Protein AF-A0A2Z2ME65-F1 (afdb_monomer_lite)

InterPro domains:
  IPR036388 Winged helix-like DNA-binding domain superfamily [G3DSA:1.10.10.10] (39-130)
  IPR036390 Winged helix DNA-binding domain superfamily [SSF46785] (53-140)

Radius of gyration: 27.16 Å; chains: 1; bounding box: 59×47×86 Å

Foldseek 3Di:
DQDDADVVLVVLLCVCLVCVVVLQAPPDDDDAGGLQDPDPDPVPSDGQRDDDVSKDFPVSSCVSSVPDPVCVVNNVSNVVLLCVLLQKPWDAQPVDPDPPGGRIMIGGRPCNVVSVVVVVVVNVVVVVVVVVVVVVVVVVVVVVVVVVVVVVVVVVVVVPPPD

Sequence (163 aa):
MVMRLDLSVFSRVIAVLKNAEVVKDEGLGGVYPGCRGFYDNSRTGRVWCRCNEGEICQVKLAEALEVTQSTMSEFSDTIALLVEYHIVDVRIDRSVRARNKPRKYYSLNPEWRENFVVLLDDLVRAQEQRLLEDKDDLMRSLLAKRDVASSRVRAGSHKKAHM

Organism: Thermococcus profundus (NCBI:txid49899)

Structure (mmCIF, N/CA/C/O backbone):
data_AF-A0A2Z2ME65-F1
#
_entry.id   AF-A0A2Z2ME65-F1
#
loop_
_atom_site.group_PDB
_atom_site.id
_atom_site.type_symbol
_atom_site.label_atom_id
_atom_site.label_alt_id
_atom_site.label_comp_id
_atom_site.label_asym_id
_atom_site.label_entity_id
_atom_site.label_seq_id
_atom_site.pdbx_PDB_ins_code
_atom_site.Cartn_x
_atom_site.Cartn_y
_atom_site.Cartn_z
_atom_site.occupancy
_atom_site.B_iso_or_equiv
_atom_site.auth_seq_id
_atom_site.auth_comp_id
_atom_site.auth_asym_id
_atom_site.auth_atom_id
_atom_site.pdbx_PDB_model_num
ATOM 1 N N . MET A 1 1 ? -0.341 3.398 17.844 1.00 47.94 1 MET A N 1
ATOM 2 C CA . MET A 1 1 ? -0.327 4.094 16.539 1.00 47.94 1 MET A CA 1
ATOM 3 C C . MET A 1 1 ? -1.762 4.130 16.038 1.00 47.94 1 MET A C 1
ATOM 5 O O . MET A 1 1 ? -2.449 3.128 16.195 1.00 47.94 1 MET A O 1
ATOM 9 N N . VAL A 1 2 ? -2.262 5.259 15.531 1.00 57.75 2 VAL A N 1
ATOM 10 C CA . VAL A 1 2 ? -3.620 5.298 14.967 1.00 57.75 2 VAL A CA 1
ATOM 11 C C . VAL A 1 2 ? -3.579 4.640 13.591 1.00 57.75 2 VAL A C 1
ATOM 13 O O . VAL A 1 2 ? -3.115 5.255 12.639 1.00 57.75 2 VAL A O 1
ATOM 16 N N . MET A 1 3 ? -4.026 3.386 13.493 1.00 69.44 3 MET A N 1
ATOM 17 C CA . MET A 1 3 ? -4.183 2.720 12.198 1.00 69.44 3 MET A CA 1
ATOM 18 C C . MET A 1 3 ? -5.305 3.406 11.418 1.00 69.44 3 MET A C 1
ATOM 20 O O . MET A 1 3 ? -6.429 3.528 11.913 1.00 69.44 3 MET A O 1
ATOM 24 N N . ARG A 1 4 ? -4.978 3.910 10.229 1.00 77.31 4 ARG A N 1
ATOM 25 C CA . ARG A 1 4 ? -5.910 4.539 9.294 1.00 77.31 4 ARG A CA 1
ATOM 26 C C . ARG A 1 4 ? -5.499 4.132 7.887 1.00 77.31 4 ARG A C 1
ATOM 28 O O . ARG A 1 4 ? -4.333 4.266 7.534 1.00 77.31 4 ARG A O 1
ATOM 35 N N . LEU A 1 5 ? -6.459 3.649 7.109 1.00 84.94 5 LEU A N 1
ATOM 36 C CA . LEU A 1 5 ? -6.264 3.320 5.705 1.00 84.94 5 LEU A CA 1
ATOM 37 C C . LEU A 1 5 ? -6.912 4.404 4.845 1.00 84.94 5 LEU A C 1
ATOM 39 O O . LEU A 1 5 ? -8.116 4.638 4.951 1.00 84.94 5 LEU A O 1
ATOM 43 N N . ASP A 1 6 ? -6.127 5.036 3.978 1.00 87.56 6 ASP A N 1
ATOM 44 C CA . ASP A 1 6 ? -6.676 5.856 2.904 1.00 87.56 6 ASP A CA 1
ATOM 45 C C . ASP A 1 6 ? -7.118 4.939 1.753 1.00 87.56 6 ASP A C 1
ATOM 47 O O . ASP A 1 6 ? -6.296 4.349 1.049 1.00 87.56 6 ASP A O 1
ATOM 51 N N . LEU A 1 7 ? -8.434 4.805 1.564 1.00 87.81 7 LEU A N 1
ATOM 52 C CA . LEU A 1 7 ? -9.010 3.942 0.527 1.00 87.81 7 LEU A CA 1
ATOM 53 C C . LEU A 1 7 ? -8.709 4.428 -0.901 1.00 87.81 7 LEU A C 1
ATOM 55 O O . LEU A 1 7 ? -8.643 3.613 -1.826 1.00 87.81 7 LEU A O 1
ATOM 59 N N . SER A 1 8 ? -8.505 5.733 -1.097 1.00 88.88 8 SER A N 1
ATOM 60 C CA . SER A 1 8 ? -8.129 6.302 -2.393 1.00 88.88 8 SER A CA 1
ATOM 61 C C . SER A 1 8 ? -6.701 5.898 -2.745 1.00 88.88 8 SER A C 1
ATOM 63 O O . SER A 1 8 ? -6.462 5.313 -3.802 1.00 88.88 8 SER A O 1
ATOM 65 N N . VAL A 1 9 ? -5.753 6.108 -1.829 1.00 89.38 9 VAL A N 1
ATOM 66 C CA . VAL A 1 9 ? -4.355 5.700 -2.034 1.00 89.38 9 VAL A CA 1
ATOM 67 C C . VAL A 1 9 ? -4.253 4.180 -2.172 1.00 89.38 9 VAL A C 1
ATOM 69 O O . VAL A 1 9 ? -3.618 3.698 -3.109 1.00 89.38 9 VAL A O 1
ATOM 72 N N . PHE A 1 10 ? -4.935 3.423 -1.309 1.00 92.69 10 PHE A N 1
ATOM 73 C CA . PHE A 1 10 ? -5.007 1.962 -1.384 1.00 92.69 10 PHE A CA 1
ATOM 74 C C . PHE A 1 10 ? -5.475 1.473 -2.757 1.00 92.69 10 PHE A C 1
ATOM 76 O O . PHE A 1 10 ? -4.766 0.715 -3.418 1.00 92.69 10 PHE A O 1
ATOM 83 N N . SER A 1 11 ? -6.650 1.919 -3.210 1.00 93.56 11 SER A N 1
ATOM 84 C CA . SER A 1 11 ? -7.229 1.444 -4.471 1.00 93.56 11 SER A CA 1
ATOM 85 C C . SER A 1 11 ? -6.333 1.763 -5.667 1.00 93.56 11 SER A C 1
ATOM 87 O O . SER A 1 11 ? -6.175 0.920 -6.551 1.00 93.56 11 SER A O 1
ATOM 89 N N . ARG A 1 12 ? -5.674 2.929 -5.664 1.00 93.94 12 ARG A N 1
ATOM 90 C CA . ARG A 1 12 ? -4.699 3.309 -6.692 1.00 93.94 12 ARG A CA 1
ATOM 91 C C . ARG A 1 12 ? -3.448 2.432 -6.654 1.00 93.94 12 ARG A C 1
ATOM 93 O O . ARG A 1 12 ? -3.014 1.982 -7.711 1.00 93.94 12 ARG A O 1
ATOM 100 N N . VAL A 1 13 ? -2.896 2.132 -5.472 1.00 94.81 13 VAL A N 1
ATOM 101 C CA . VAL A 1 13 ? -1.753 1.207 -5.328 1.00 94.81 13 VAL A CA 1
ATOM 102 C C . VAL A 1 13 ? -2.104 -0.168 -5.894 1.00 94.81 13 VAL A C 1
ATOM 104 O O . VAL A 1 13 ? -1.360 -0.696 -6.719 1.00 94.81 13 VAL A O 1
ATOM 107 N N . ILE A 1 14 ? -3.258 -0.726 -5.515 1.00 96.44 14 ILE A N 1
ATOM 108 C CA . ILE A 1 14 ? -3.716 -2.024 -6.026 1.00 96.44 14 ILE A CA 1
ATOM 109 C C . ILE A 1 14 ? -3.913 -1.970 -7.542 1.00 96.44 14 ILE A C 1
ATOM 111 O O . ILE A 1 14 ? -3.451 -2.864 -8.247 1.00 96.44 14 ILE A O 1
ATOM 115 N N . ALA A 1 15 ? -4.560 -0.927 -8.068 1.00 95.50 15 ALA A N 1
ATOM 116 C CA . ALA A 1 15 ? -4.779 -0.776 -9.504 1.00 95.50 15 ALA A CA 1
ATOM 117 C C . ALA A 1 15 ? -3.458 -0.725 -10.285 1.00 95.50 15 ALA A C 1
ATOM 119 O O . ALA A 1 15 ? -3.326 -1.406 -11.302 1.00 95.50 15 ALA A O 1
ATOM 120 N N . VAL A 1 16 ? -2.472 0.025 -9.788 1.00 93.50 16 VAL A N 1
ATOM 121 C CA . VAL A 1 16 ? -1.145 0.127 -10.399 1.00 93.50 16 VAL A CA 1
ATOM 122 C C . VAL A 1 16 ? -0.422 -1.221 -10.375 1.00 93.50 16 VAL A C 1
ATOM 124 O O . VAL A 1 16 ? 0.054 -1.669 -11.415 1.00 93.50 16 VAL A O 1
ATOM 127 N N . LEU A 1 17 ? -0.382 -1.912 -9.231 1.00 95.31 17 LEU A N 1
ATOM 128 C CA . LEU A 1 17 ? 0.337 -3.186 -9.113 1.00 95.31 17 LEU A CA 1
ATOM 129 C C . LEU A 1 17 ? -0.355 -4.340 -9.860 1.00 95.31 17 LEU A C 1
ATOM 131 O O . LEU A 1 17 ? 0.329 -5.170 -10.452 1.00 95.31 17 LEU A O 1
ATOM 135 N N . LYS A 1 18 ? -1.696 -4.371 -9.924 1.00 95.88 18 LYS A N 1
ATOM 136 C CA . LYS A 1 18 ? -2.436 -5.337 -10.765 1.00 95.88 18 LYS A CA 1
ATOM 137 C C . LYS A 1 18 ? -2.123 -5.183 -12.251 1.00 95.88 18 LYS A C 1
ATOM 139 O O . LYS A 1 18 ? -2.224 -6.155 -12.990 1.00 95.88 18 LYS A O 1
ATOM 144 N N . ASN A 1 19 ? -1.774 -3.973 -12.679 1.00 92.69 19 ASN A N 1
ATOM 145 C CA . ASN A 1 19 ? -1.464 -3.645 -14.066 1.00 92.69 19 ASN A CA 1
ATOM 146 C C . ASN A 1 19 ? 0.028 -3.327 -14.241 1.00 92.69 19 ASN A C 1
ATOM 148 O O . ASN A 1 19 ? 0.390 -2.508 -15.084 1.00 92.69 19 ASN A O 1
ATOM 152 N N . ALA A 1 20 ? 0.901 -3.962 -13.448 1.00 89.19 20 ALA A N 1
ATOM 153 C CA . ALA A 1 20 ? 2.320 -3.623 -13.402 1.00 89.19 20 ALA A CA 1
ATOM 154 C C . ALA A 1 20 ? 3.004 -3.670 -14.772 1.00 89.19 20 ALA A C 1
ATOM 156 O O . ALA A 1 20 ? 3.784 -2.775 -15.077 1.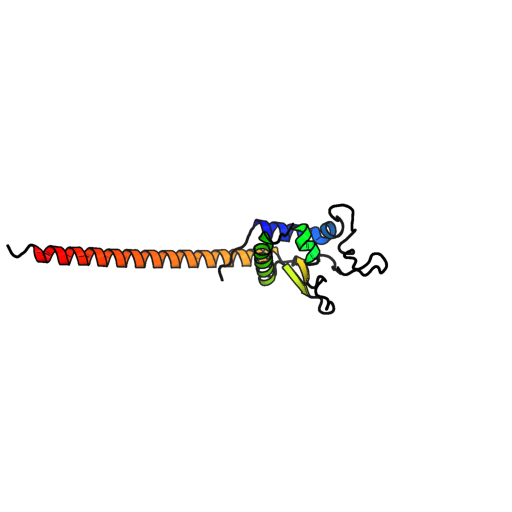00 89.19 20 ALA A O 1
ATOM 157 N N . GLU A 1 21 ? 2.701 -4.658 -15.615 1.00 85.94 21 GLU A N 1
ATOM 158 C CA . GLU A 1 21 ? 3.272 -4.739 -16.969 1.00 85.94 21 GLU A CA 1
ATOM 159 C C . GLU A 1 21 ? 2.864 -3.548 -17.842 1.00 85.94 21 GLU A C 1
ATOM 161 O O . GLU A 1 21 ? 3.718 -2.893 -18.434 1.00 85.94 21 GLU A O 1
ATOM 166 N N . VAL A 1 22 ? 1.581 -3.187 -17.821 1.00 84.69 22 VAL A N 1
ATOM 167 C CA . VAL A 1 22 ? 1.054 -2.038 -18.569 1.00 84.69 22 VAL A CA 1
ATOM 168 C C . VAL A 1 22 ? 1.686 -0.739 -18.070 1.00 84.69 22 VAL A C 1
ATOM 170 O O . VAL A 1 22 ? 2.206 0.038 -18.860 1.00 84.69 22 VAL A O 1
ATOM 173 N N . VAL A 1 23 ? 1.745 -0.530 -16.751 1.00 82.44 23 VAL A N 1
ATOM 174 C CA . VAL A 1 23 ? 2.361 0.667 -16.147 1.00 82.44 23 VAL A CA 1
ATOM 175 C C . VAL A 1 23 ? 3.864 0.739 -16.427 1.00 82.44 23 VAL A C 1
ATOM 177 O O . VAL A 1 23 ? 4.433 1.832 -16.541 1.00 82.44 23 VAL A O 1
ATOM 180 N N . LYS A 1 24 ? 4.534 -0.416 -16.526 1.00 77.19 24 LYS A N 1
ATOM 181 C CA . LYS A 1 24 ? 5.930 -0.481 -16.951 1.00 77.19 24 LYS A CA 1
ATOM 182 C C . LYS A 1 24 ? 6.054 -0.001 -18.392 1.00 77.19 24 LYS A C 1
ATOM 184 O O . LYS A 1 24 ? 6.912 0.846 -18.621 1.00 77.19 24 LYS A O 1
ATOM 189 N N . ASP A 1 25 ? 5.224 -0.486 -19.309 1.00 71.69 25 ASP A N 1
ATOM 190 C CA . ASP A 1 25 ? 5.352 -0.251 -20.751 1.00 71.69 25 ASP A CA 1
ATOM 191 C C . ASP A 1 25 ? 4.818 1.121 -21.218 1.00 71.69 25 ASP A C 1
ATOM 193 O O . ASP A 1 25 ? 5.464 1.785 -22.032 1.00 71.69 25 ASP A O 1
ATOM 197 N N . GLU A 1 26 ? 3.700 1.597 -20.662 1.00 62.38 26 GLU A N 1
ATOM 198 C CA . GLU A 1 26 ? 3.005 2.841 -21.032 1.00 62.38 26 GLU A CA 1
ATOM 199 C C . GLU A 1 26 ? 3.643 4.099 -20.420 1.00 62.38 26 GLU A C 1
ATOM 201 O O . GLU A 1 26 ? 2.994 4.865 -19.714 1.00 62.38 26 GLU A O 1
ATOM 206 N N . GLY A 1 27 ? 4.930 4.359 -20.658 1.00 53.22 27 GLY A N 1
ATOM 207 C CA . GLY A 1 27 ? 5.560 5.613 -20.221 1.00 53.22 27 GLY A CA 1
ATOM 208 C C . GLY A 1 27 ? 4.675 6.842 -20.514 1.00 53.22 27 GLY A C 1
ATOM 209 O O . GLY A 1 27 ? 4.492 7.202 -21.675 1.00 53.22 27 GLY A O 1
ATOM 210 N N . LEU A 1 28 ? 4.117 7.476 -19.469 1.00 42.19 28 LEU A N 1
ATOM 211 C CA . LEU A 1 28 ? 3.324 8.705 -19.573 1.00 42.19 28 LEU A CA 1
ATOM 212 C C . LEU A 1 28 ? 4.187 9.789 -20.234 1.00 42.19 28 LEU A C 1
ATOM 214 O O . LEU A 1 28 ? 5.072 10.361 -19.603 1.00 42.19 28 LEU A O 1
ATOM 218 N N . GLY A 1 29 ? 3.948 10.042 -21.521 1.00 39.12 29 GLY A N 1
ATOM 219 C CA . GLY A 1 29 ? 4.560 11.142 -22.261 1.00 39.12 29 GLY A CA 1
ATOM 220 C C . GLY A 1 29 ? 5.993 10.896 -22.737 1.00 39.12 29 GLY A C 1
ATOM 221 O O . GLY A 1 29 ? 6.910 11.585 -22.314 1.00 39.12 29 GLY A O 1
ATOM 222 N N . GLY A 1 30 ? 6.185 9.964 -23.674 1.00 34.62 30 GLY A N 1
ATOM 223 C CA . GLY A 1 30 ? 7.093 10.144 -24.821 1.00 34.62 30 GLY A CA 1
ATOM 224 C C . GLY A 1 30 ? 8.605 10.317 -24.602 1.00 34.62 30 GLY A C 1
ATOM 225 O O . GLY A 1 30 ? 9.309 10.462 -25.598 1.00 34.62 30 GLY A O 1
ATOM 226 N N . VAL A 1 31 ? 9.137 10.290 -23.374 1.00 40.50 31 VAL A N 1
ATOM 227 C CA . VAL A 1 31 ? 10.586 10.486 -23.149 1.00 40.50 31 VAL A CA 1
ATOM 228 C C . VAL A 1 31 ? 11.314 9.195 -22.748 1.00 40.50 31 VAL A C 1
ATOM 230 O O . VAL A 1 31 ? 12.490 9.056 -23.076 1.00 40.50 31 VAL A O 1
ATOM 233 N N . TYR A 1 32 ? 10.651 8.199 -22.139 1.00 41.09 32 TYR A N 1
ATOM 234 C CA . TYR A 1 32 ? 11.333 6.966 -21.707 1.00 41.09 32 TYR A CA 1
ATOM 235 C C . TYR A 1 32 ? 10.449 5.706 -21.812 1.00 41.09 32 TYR A C 1
ATOM 237 O O . TYR A 1 32 ? 9.398 5.652 -21.172 1.00 41.09 32 TYR A O 1
ATOM 245 N N . PRO A 1 33 ? 10.861 4.671 -22.574 1.00 44.19 33 PRO A N 1
ATOM 246 C CA . PRO A 1 33 ? 10.143 3.403 -22.646 1.00 44.19 33 PRO A CA 1
ATOM 247 C C . PRO A 1 33 ? 10.447 2.543 -21.412 1.00 44.19 33 PRO A C 1
ATOM 249 O O . PRO A 1 33 ? 11.615 2.307 -21.083 1.00 44.19 33 PRO A O 1
ATOM 252 N N . GLY A 1 34 ? 9.414 2.004 -20.763 1.00 50.81 34 GLY A N 1
ATOM 253 C CA . GLY A 1 34 ? 9.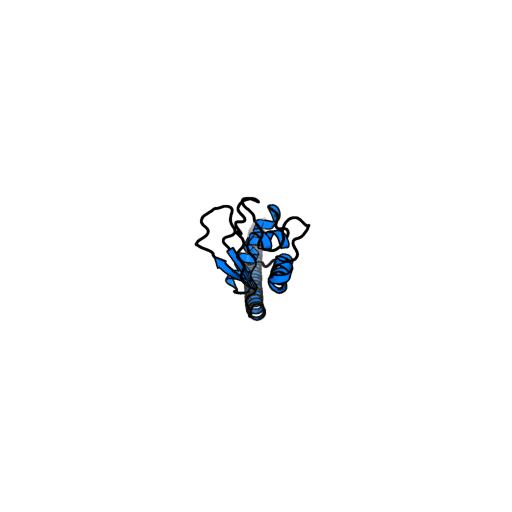594 0.940 -19.778 1.00 50.81 34 GLY A CA 1
ATOM 254 C C . GLY A 1 34 ? 10.002 1.414 -18.376 1.00 50.81 34 GLY A C 1
ATOM 255 O O . GLY A 1 34 ? 10.792 2.349 -18.220 1.00 50.81 34 GLY A O 1
ATOM 256 N N . CYS A 1 35 ? 9.729 0.608 -17.343 1.00 48.09 35 CYS A N 1
ATOM 257 C CA . CYS A 1 35 ? 10.632 0.523 -16.175 1.00 48.09 35 CYS A CA 1
ATOM 258 C C . CYS A 1 35 ? 11.965 -0.159 -16.546 1.00 48.09 35 CYS A C 1
ATOM 260 O O . CYS A 1 35 ? 12.480 -1.013 -15.832 1.00 48.09 35 CYS A O 1
ATOM 262 N N . ARG A 1 36 ? 12.512 0.218 -17.706 1.00 46.09 36 ARG A N 1
ATOM 263 C CA . ARG A 1 36 ? 13.825 -0.128 -18.242 1.00 46.09 36 ARG A CA 1
ATOM 264 C C . ARG A 1 36 ? 14.702 1.125 -18.403 1.00 46.09 36 ARG A C 1
ATOM 266 O O . ARG A 1 36 ? 15.804 1.014 -18.921 1.00 46.09 36 ARG A O 1
ATOM 273 N N . GLY A 1 37 ? 14.249 2.309 -17.968 1.00 43.34 37 GLY A N 1
ATOM 274 C CA . GLY A 1 37 ? 14.753 3.570 -18.529 1.00 43.34 37 GLY A CA 1
ATOM 275 C C . GLY A 1 37 ? 15.030 4.741 -17.585 1.00 43.34 37 GLY A C 1
ATOM 276 O O . GLY A 1 37 ? 14.924 5.872 -18.038 1.00 43.34 37 GLY A O 1
ATOM 277 N N . PHE A 1 38 ? 15.432 4.542 -16.324 1.00 44.97 38 PHE A N 1
ATOM 278 C CA . PHE A 1 38 ? 16.143 5.631 -15.630 1.00 44.97 38 PHE A CA 1
ATOM 279 C C . PHE A 1 38 ? 17.608 5.602 -16.071 1.00 44.97 38 PHE A C 1
ATOM 281 O O . PHE A 1 38 ? 18.360 4.731 -15.638 1.00 44.97 38 PHE A O 1
ATOM 288 N N . TYR A 1 39 ? 17.989 6.507 -16.975 1.00 49.62 39 TYR A N 1
ATOM 289 C CA . TYR A 1 39 ? 19.358 6.677 -17.466 1.00 49.62 39 TYR A CA 1
ATOM 290 C C . TYR A 1 39 ? 20.119 7.643 -16.549 1.00 49.62 39 TYR A C 1
ATOM 292 O O . TYR A 1 39 ? 19.675 8.756 -16.310 1.00 49.62 39 TYR A O 1
ATOM 300 N N . ASP A 1 40 ? 21.300 7.245 -16.074 1.00 44.75 40 ASP A N 1
ATOM 301 C CA . ASP A 1 40 ? 22.284 8.183 -15.484 1.00 44.75 40 ASP A CA 1
ATOM 302 C C . ASP A 1 40 ? 23.048 8.927 -16.602 1.00 44.75 40 ASP A C 1
ATOM 304 O O . ASP A 1 40 ? 23.686 9.949 -16.380 1.00 44.75 40 ASP A O 1
ATOM 308 N N . ASN A 1 41 ? 22.994 8.403 -17.836 1.00 45.06 41 ASN A N 1
ATOM 309 C CA . ASN A 1 41 ? 23.710 8.924 -18.995 1.00 45.06 41 ASN A CA 1
ATOM 310 C C . ASN A 1 41 ? 23.187 8.277 -20.301 1.00 45.06 41 ASN A C 1
ATOM 312 O O . ASN A 1 41 ? 23.247 7.052 -20.453 1.00 45.06 41 ASN A O 1
ATOM 316 N N . SER A 1 42 ? 22.734 9.084 -21.267 1.00 47.91 42 SER A N 1
ATOM 317 C CA . SER A 1 42 ? 22.291 8.634 -22.602 1.00 47.91 42 SER A CA 1
ATOM 318 C C . SER A 1 42 ? 23.400 7.969 -23.439 1.00 47.91 42 SER A C 1
ATOM 320 O O . SER A 1 42 ? 23.108 7.233 -24.375 1.00 47.91 42 SER A O 1
ATOM 322 N N . ARG A 1 43 ? 24.676 8.167 -23.079 1.00 44.12 43 ARG A N 1
ATOM 323 C CA . ARG A 1 43 ? 25.864 7.551 -23.697 1.00 44.12 43 ARG A CA 1
ATOM 324 C C . ARG A 1 43 ? 26.275 6.195 -23.107 1.00 44.12 43 ARG A C 1
ATOM 326 O O . ARG A 1 43 ? 27.003 5.481 -23.785 1.00 44.12 43 ARG A O 1
ATOM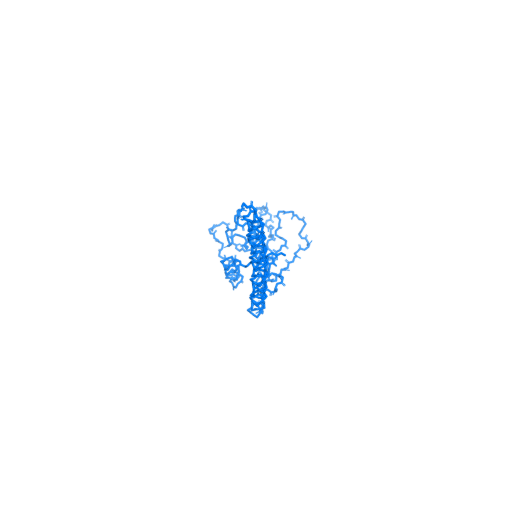 333 N N . THR A 1 44 ? 25.890 5.831 -21.874 1.00 48.09 44 THR A N 1
ATOM 334 C CA . THR A 1 44 ? 26.365 4.576 -21.225 1.00 48.09 44 THR A CA 1
ATOM 335 C C . THR A 1 44 ? 25.282 3.531 -20.960 1.00 48.09 44 THR A C 1
ATOM 337 O O . THR A 1 44 ? 25.616 2.424 -20.541 1.00 48.09 44 THR A O 1
ATOM 340 N N . GLY A 1 45 ? 24.002 3.842 -21.199 1.00 50.16 45 GLY A N 1
ATOM 341 C CA . GLY A 1 45 ? 22.921 2.845 -21.253 1.00 50.16 45 GLY A CA 1
ATOM 342 C C . GLY A 1 45 ? 22.653 2.062 -19.958 1.00 50.16 45 GLY A C 1
ATOM 343 O O . GLY A 1 45 ? 22.119 0.956 -20.013 1.00 50.16 45 GLY A O 1
ATOM 344 N N . ARG A 1 46 ? 23.036 2.573 -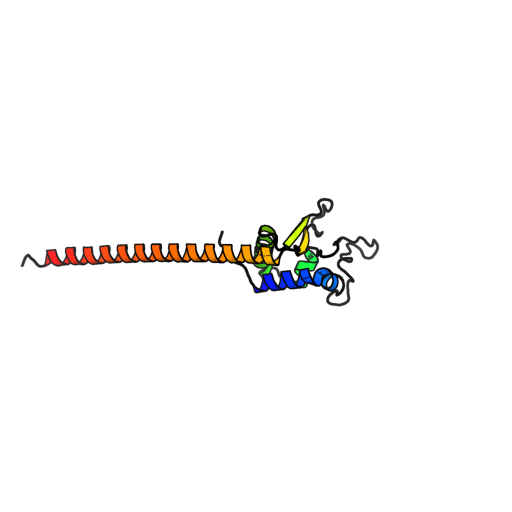18.779 1.00 49.81 46 ARG A N 1
ATOM 345 C CA . ARG A 1 46 ? 22.835 1.839 -17.516 1.00 49.81 46 ARG A CA 1
ATOM 346 C C . ARG A 1 46 ? 21.376 1.900 -17.057 1.00 49.81 46 ARG A C 1
ATOM 348 O O . ARG A 1 46 ? 20.909 2.950 -16.632 1.00 49.81 46 ARG A O 1
ATOM 355 N N . VAL A 1 47 ? 20.715 0.743 -17.090 1.00 53.94 47 VAL A N 1
ATOM 356 C CA . VAL A 1 47 ? 19.351 0.505 -16.594 1.00 53.94 47 VAL A CA 1
ATOM 357 C C . VAL A 1 47 ? 19.359 0.331 -15.069 1.00 53.94 47 VAL A C 1
ATOM 359 O O . VAL A 1 47 ? 19.940 -0.634 -14.562 1.00 53.94 47 VAL A O 1
ATOM 362 N N . TRP A 1 48 ? 18.715 1.246 -14.332 1.00 56.81 48 TRP A N 1
ATOM 363 C CA . TRP A 1 48 ? 18.633 1.178 -12.860 1.00 56.81 48 TRP A CA 1
ATOM 364 C C . TRP A 1 48 ? 17.341 0.564 -12.318 1.00 56.81 48 TRP A C 1
ATOM 366 O O . TRP A 1 48 ? 17.366 0.009 -11.224 1.00 56.81 48 TRP A O 1
ATOM 376 N N . CYS A 1 49 ? 16.236 0.624 -13.067 1.00 66.00 49 CYS A N 1
ATOM 377 C CA . CYS A 1 49 ? 15.023 -0.114 -12.721 1.00 66.00 49 CYS A CA 1
ATOM 378 C C . CYS A 1 49 ? 15.139 -1.545 -13.269 1.00 66.00 49 CYS A C 1
ATOM 380 O O . CYS A 1 49 ? 15.124 -1.743 -14.480 1.00 66.00 49 CYS A O 1
ATOM 382 N N . ARG A 1 50 ? 15.289 -2.540 -12.387 1.00 71.00 50 ARG A N 1
ATOM 383 C CA . ARG A 1 50 ? 15.257 -3.972 -12.738 1.00 71.00 50 ARG A CA 1
ATOM 384 C C . ARG A 1 50 ? 14.056 -4.637 -12.074 1.00 71.00 50 ARG A C 1
ATOM 386 O O . ARG A 1 50 ? 14.217 -5.351 -11.086 1.00 71.00 50 ARG A O 1
ATOM 393 N N . CYS A 1 51 ? 12.862 -4.316 -12.563 1.00 77.94 51 CYS A N 1
ATOM 394 C CA . CYS A 1 51 ? 11.648 -4.995 -12.115 1.00 77.94 51 CYS A CA 1
ATOM 395 C C . CYS A 1 51 ? 11.589 -6.403 -12.697 1.00 77.94 51 CYS A C 1
ATOM 397 O O . CYS A 1 51 ? 11.861 -6.584 -13.885 1.00 77.94 51 CYS A O 1
ATOM 399 N N . ASN A 1 52 ? 11.179 -7.360 -11.876 1.00 85.81 52 ASN A N 1
ATOM 400 C CA . ASN A 1 52 ? 10.701 -8.649 -12.348 1.00 85.81 52 ASN A CA 1
ATOM 401 C C . ASN A 1 52 ? 9.265 -8.516 -12.896 1.00 85.81 52 ASN A C 1
ATOM 403 O O . ASN A 1 52 ? 8.667 -7.430 -12.908 1.00 85.81 52 ASN A O 1
ATOM 407 N N . GLU A 1 53 ? 8.717 -9.630 -13.371 1.00 84.94 53 GLU A N 1
ATOM 408 C CA . GLU A 1 53 ? 7.291 -9.752 -13.677 1.00 84.94 53 GLU A CA 1
ATOM 409 C C . GLU A 1 53 ? 6.448 -9.417 -12.435 1.00 84.94 53 GLU A C 1
ATOM 411 O O . GLU A 1 53 ? 6.808 -9.789 -11.317 1.00 84.94 53 GLU A O 1
ATOM 416 N N . GLY A 1 54 ? 5.381 -8.638 -12.616 1.00 87.62 54 GLY A N 1
ATOM 417 C CA . GLY A 1 54 ? 4.500 -8.183 -11.535 1.00 87.62 54 GLY A CA 1
ATOM 418 C C . GLY A 1 54 ? 5.100 -7.138 -10.584 1.00 87.62 54 GLY A C 1
ATOM 419 O O . GLY A 1 54 ? 4.405 -6.667 -9.685 1.00 87.62 54 GLY A O 1
ATOM 420 N N . GLU A 1 55 ? 6.366 -6.745 -10.762 1.00 90.56 55 GLU A N 1
ATOM 421 C CA . GLU A 1 55 ? 7.028 -5.748 -9.917 1.00 90.56 55 GLU A CA 1
ATOM 422 C C . GLU A 1 55 ? 7.036 -4.344 -10.538 1.00 90.56 55 GLU A C 1
ATOM 424 O O . GLU A 1 55 ? 7.184 -4.170 -11.751 1.00 90.56 55 GLU A O 1
ATOM 429 N N . ILE A 1 56 ? 7.000 -3.327 -9.674 1.00 87.88 56 ILE A N 1
ATOM 430 C CA . ILE A 1 56 ? 7.233 -1.916 -10.002 1.00 87.88 56 ILE A CA 1
ATOM 431 C C . ILE A 1 56 ? 8.247 -1.326 -9.017 1.00 87.88 56 ILE A C 1
ATOM 433 O O . ILE A 1 56 ? 8.133 -1.493 -7.804 1.00 87.88 56 ILE A O 1
ATOM 437 N N . CYS A 1 57 ? 9.254 -0.599 -9.505 1.00 86.19 57 CYS A N 1
ATOM 438 C CA . CYS A 1 57 ? 10.211 0.062 -8.618 1.00 86.19 57 CYS A CA 1
ATOM 439 C C . CYS A 1 57 ? 9.599 1.288 -7.926 1.00 86.19 57 CYS A C 1
ATOM 441 O O . CYS A 1 57 ? 8.688 1.926 -8.450 1.00 86.19 57 CYS A O 1
ATOM 443 N N . GLN A 1 58 ? 10.158 1.672 -6.778 1.00 86.12 58 GLN A N 1
ATOM 444 C CA . GLN A 1 58 ? 9.677 2.796 -5.967 1.00 86.12 58 GLN A CA 1
ATOM 445 C C . GLN A 1 58 ? 9.427 4.087 -6.749 1.00 86.12 58 GLN A C 1
ATOM 447 O O . GLN A 1 58 ? 8.424 4.752 -6.513 1.00 86.12 58 GLN A O 1
ATOM 452 N N . VAL A 1 59 ? 10.331 4.442 -7.664 1.00 80.81 59 VAL A N 1
ATOM 453 C CA . VAL A 1 59 ? 10.219 5.686 -8.436 1.00 80.81 59 VAL A CA 1
ATOM 454 C C . VAL A 1 59 ? 9.025 5.614 -9.382 1.00 80.81 59 VAL A C 1
ATOM 456 O O . VAL A 1 59 ? 8.192 6.510 -9.377 1.00 80.81 59 VAL A O 1
ATOM 459 N N . LYS A 1 60 ? 8.884 4.508 -10.120 1.00 81.50 60 LYS A N 1
ATOM 460 C CA . LYS A 1 60 ? 7.789 4.337 -11.078 1.00 81.50 60 LYS A CA 1
ATOM 461 C C . LYS A 1 60 ? 6.428 4.223 -10.391 1.00 81.50 60 LYS A C 1
ATOM 463 O O . LYS A 1 60 ? 5.441 4.736 -10.906 1.00 81.50 60 LYS A O 1
ATOM 468 N N . LEU A 1 61 ? 6.380 3.588 -9.219 1.00 87.25 61 LEU A N 1
ATOM 469 C CA . LEU A 1 61 ? 5.171 3.532 -8.402 1.00 87.25 61 LEU A CA 1
ATOM 470 C C . LEU A 1 61 ? 4.770 4.936 -7.923 1.00 87.25 61 LEU A C 1
ATOM 472 O O . LEU A 1 61 ? 3.610 5.307 -8.044 1.00 87.25 61 LEU A O 1
ATOM 476 N N . ALA A 1 62 ? 5.728 5.731 -7.437 1.00 85.75 62 ALA A N 1
ATOM 477 C CA . ALA A 1 62 ? 5.472 7.108 -7.020 1.00 85.75 62 ALA A CA 1
ATOM 478 C C . ALA A 1 62 ? 5.011 7.999 -8.188 1.00 85.75 62 ALA A C 1
ATOM 480 O O . ALA A 1 62 ? 4.091 8.791 -8.012 1.00 85.75 62 ALA A O 1
ATOM 481 N N . GLU A 1 63 ? 5.598 7.839 -9.379 1.00 83.25 63 GLU A N 1
ATOM 482 C CA . GLU A 1 63 ? 5.173 8.534 -10.602 1.00 83.25 63 GLU A CA 1
ATOM 483 C C . GLU A 1 63 ? 3.747 8.165 -11.014 1.00 83.25 63 GLU A C 1
ATOM 485 O O . GLU A 1 63 ? 2.927 9.052 -11.224 1.00 83.25 63 GLU A O 1
ATOM 490 N N . ALA A 1 64 ? 3.430 6.868 -11.095 1.00 84.75 64 ALA A N 1
ATOM 491 C CA . ALA A 1 64 ? 2.100 6.390 -11.480 1.00 84.75 64 ALA A CA 1
ATOM 492 C C . ALA A 1 64 ? 1.004 6.837 -10.497 1.00 84.75 64 ALA A C 1
ATOM 494 O O . ALA A 1 64 ? -0.165 6.959 -10.857 1.00 84.75 64 ALA A O 1
ATOM 495 N N . LEU A 1 65 ? 1.386 7.080 -9.244 1.00 88.06 65 LEU A N 1
ATOM 496 C CA . LEU A 1 65 ? 0.505 7.565 -8.190 1.00 88.06 65 LEU A CA 1
ATOM 497 C C . LEU A 1 65 ? 0.553 9.089 -8.019 1.00 88.06 65 LEU A C 1
ATOM 499 O O . LEU A 1 65 ? -0.135 9.612 -7.140 1.00 88.06 65 LEU A O 1
ATOM 503 N N . GLU A 1 66 ? 1.313 9.800 -8.857 1.00 86.50 66 GLU A N 1
ATOM 504 C CA . GLU A 1 66 ? 1.485 11.257 -8.804 1.00 86.50 66 GLU A CA 1
ATOM 505 C C . GLU A 1 66 ? 1.830 11.743 -7.386 1.00 86.50 66 GLU A C 1
ATOM 507 O O . GLU A 1 66 ? 1.305 12.741 -6.891 1.00 86.50 66 GLU A O 1
ATOM 512 N N . VAL A 1 67 ? 2.690 10.994 -6.687 1.00 84.62 67 VAL A N 1
ATOM 513 C CA . VAL A 1 67 ? 3.061 11.309 -5.306 1.00 84.62 67 VAL A CA 1
ATOM 514 C C . VAL A 1 67 ? 3.870 12.599 -5.298 1.00 84.62 67 VAL A C 1
ATOM 516 O O . VAL A 1 67 ? 4.976 12.677 -5.834 1.00 84.62 67 VAL A O 1
ATOM 519 N N . THR A 1 68 ? 3.323 13.614 -4.643 1.00 85.19 68 THR A N 1
ATOM 520 C CA . THR A 1 68 ? 3.969 14.909 -4.433 1.00 85.19 68 THR A CA 1
ATOM 521 C C . THR A 1 68 ? 4.601 14.970 -3.042 1.00 85.19 68 THR A C 1
ATOM 523 O O . THR A 1 68 ? 4.417 14.072 -2.219 1.00 85.19 68 THR A O 1
ATOM 526 N N . GLN A 1 69 ? 5.342 16.041 -2.734 1.00 82.88 69 GLN A N 1
ATOM 527 C CA . GLN A 1 69 ? 5.878 16.223 -1.379 1.00 82.88 69 GLN A CA 1
ATOM 528 C C . GLN A 1 69 ? 4.775 16.289 -0.312 1.00 82.88 69 GLN A C 1
ATOM 530 O O . GLN A 1 69 ? 4.980 15.778 0.786 1.00 82.88 69 GLN A O 1
ATOM 535 N N . SER A 1 70 ? 3.611 16.867 -0.627 1.00 84.06 70 SER A N 1
ATOM 536 C CA . SER A 1 70 ? 2.496 16.981 0.320 1.00 84.06 70 SER A CA 1
ATOM 537 C C . SER A 1 70 ? 1.790 15.651 0.577 1.00 84.06 70 SER A C 1
ATOM 539 O O . SER A 1 70 ? 1.306 15.440 1.682 1.00 84.06 70 SER A O 1
ATOM 541 N N . THR A 1 71 ? 1.771 14.735 -0.395 1.00 83.75 71 THR A N 1
ATOM 542 C CA . THR A 1 71 ? 1.104 13.424 -0.271 1.00 83.75 71 THR A CA 1
ATOM 543 C C . THR A 1 71 ? 2.067 12.290 0.095 1.00 83.75 71 THR A C 1
ATOM 545 O O . THR A 1 71 ? 1.663 11.135 0.218 1.00 83.75 71 THR A O 1
ATOM 548 N N . MET A 1 72 ? 3.360 12.591 0.268 1.00 83.94 72 MET A N 1
ATOM 549 C CA . MET A 1 72 ? 4.402 11.589 0.511 1.00 83.94 72 MET A CA 1
ATOM 550 C C . MET A 1 72 ? 4.207 10.840 1.835 1.00 83.94 72 MET A C 1
ATOM 552 O O . MET A 1 72 ? 4.485 9.640 1.892 1.00 83.94 72 MET A O 1
ATOM 556 N N . SER A 1 73 ? 3.744 11.526 2.889 1.00 84.62 73 SER A N 1
ATOM 557 C CA . SER A 1 73 ? 3.505 10.891 4.195 1.00 84.62 73 SER A CA 1
ATOM 558 C C . SER A 1 73 ? 2.383 9.863 4.094 1.00 84.62 73 SER A C 1
ATOM 560 O O . SER A 1 73 ? 2.607 8.696 4.382 1.00 84.62 73 SER A O 1
ATOM 562 N N . GLU A 1 74 ? 1.219 10.273 3.583 1.00 83.81 74 GLU A N 1
ATOM 563 C CA . GLU A 1 74 ? 0.039 9.411 3.426 1.00 83.81 74 GLU A CA 1
ATOM 564 C C . GLU A 1 74 ? 0.335 8.195 2.543 1.00 83.81 74 GLU A C 1
ATOM 566 O O . GLU A 1 74 ? -0.042 7.066 2.867 1.00 83.81 74 GLU A O 1
ATOM 571 N N . PHE A 1 75 ? 1.073 8.408 1.449 1.00 86.81 75 PHE A N 1
ATOM 572 C CA . PHE A 1 75 ? 1.549 7.327 0.594 1.00 86.81 75 PHE A CA 1
ATOM 573 C C . PHE A 1 75 ? 2.476 6.362 1.345 1.00 86.81 75 PHE A C 1
ATOM 575 O O . PHE A 1 75 ? 2.309 5.147 1.244 1.00 86.81 75 PHE A O 1
ATOM 582 N N . SER A 1 76 ? 3.442 6.889 2.102 1.00 87.94 76 SER A N 1
ATOM 583 C CA . SER A 1 76 ? 4.410 6.074 2.843 1.00 87.94 76 SER A CA 1
ATOM 584 C C . SER A 1 76 ? 3.740 5.249 3.938 1.00 87.94 76 SER A C 1
ATOM 586 O O . SER A 1 76 ? 4.047 4.064 4.064 1.00 87.94 76 SER A O 1
ATOM 588 N N . ASP A 1 77 ? 2.807 5.849 4.677 1.00 89.88 77 ASP A N 1
ATOM 589 C CA . ASP A 1 77 ? 2.054 5.194 5.747 1.00 89.88 77 ASP A CA 1
ATOM 590 C C . ASP A 1 77 ? 1.134 4.107 5.181 1.00 89.88 77 ASP A C 1
ATOM 592 O O . ASP A 1 77 ? 1.125 2.980 5.677 1.00 89.88 77 ASP A O 1
ATOM 596 N N . THR A 1 78 ? 0.431 4.406 4.082 1.00 91.31 78 THR A N 1
ATOM 597 C CA . THR A 1 78 ? -0.416 3.421 3.396 1.00 91.31 78 THR A CA 1
ATOM 598 C C . THR A 1 78 ? 0.423 2.251 2.896 1.00 91.31 78 THR A C 1
ATOM 600 O O . THR A 1 78 ? 0.111 1.108 3.201 1.00 91.31 78 THR A O 1
ATOM 603 N N . ILE A 1 79 ? 1.520 2.502 2.175 1.00 92.94 79 ILE A N 1
ATOM 604 C CA . ILE A 1 79 ? 2.392 1.426 1.686 1.00 92.94 79 ILE A CA 1
ATOM 605 C C . ILE A 1 79 ? 2.964 0.602 2.838 1.00 92.94 79 ILE A C 1
ATOM 607 O O . ILE A 1 79 ? 2.997 -0.618 2.726 1.00 92.94 79 ILE A O 1
ATOM 611 N N . ALA A 1 80 ? 3.400 1.227 3.933 1.00 93.44 80 ALA A N 1
ATOM 612 C CA . ALA A 1 80 ? 3.904 0.494 5.092 1.00 93.44 80 ALA A CA 1
ATOM 613 C C . ALA A 1 80 ? 2.846 -0.467 5.651 1.00 93.44 80 ALA A C 1
ATOM 615 O O . ALA A 1 80 ? 3.153 -1.638 5.862 1.00 93.44 80 ALA A O 1
ATOM 616 N N . LEU A 1 81 ? 1.601 -0.002 5.785 1.00 94.75 81 LEU A N 1
ATOM 617 C CA . LEU A 1 81 ? 0.479 -0.817 6.245 1.00 94.75 81 LEU A CA 1
ATOM 618 C C . LEU A 1 81 ? 0.168 -1.973 5.281 1.00 94.75 81 LEU A C 1
ATOM 620 O O . LEU A 1 81 ? -0.022 -3.106 5.709 1.00 94.75 81 LEU A O 1
ATOM 624 N N . LEU A 1 82 ? 0.166 -1.726 3.967 1.00 96.31 82 LEU A N 1
ATOM 625 C CA . LEU A 1 82 ? -0.073 -2.789 2.981 1.00 96.31 82 LEU A CA 1
ATOM 626 C C . LEU A 1 82 ? 1.038 -3.845 2.966 1.00 96.31 82 LEU A C 1
ATOM 628 O O . LEU A 1 82 ? 0.771 -5.005 2.662 1.00 96.31 82 LEU A O 1
ATOM 632 N N . VAL A 1 83 ? 2.270 -3.454 3.288 1.00 96.31 83 VAL A N 1
ATOM 633 C CA . VAL A 1 83 ? 3.403 -4.379 3.408 1.00 96.31 83 VAL A CA 1
ATOM 634 C C . VAL A 1 83 ? 3.326 -5.190 4.696 1.00 96.31 83 VAL A C 1
ATOM 636 O O . VAL A 1 83 ? 3.578 -6.389 4.669 1.00 96.31 83 VAL A O 1
ATOM 639 N N . GLU A 1 84 ? 2.949 -4.557 5.806 1.00 96.31 84 GLU A N 1
ATOM 640 C CA . GLU A 1 84 ? 2.735 -5.224 7.095 1.00 96.31 84 GLU A CA 1
ATOM 641 C C . GLU A 1 84 ? 1.680 -6.331 6.996 1.00 96.31 84 GLU A C 1
ATOM 643 O O . GLU A 1 84 ? 1.876 -7.419 7.529 1.00 96.31 84 GLU A O 1
ATOM 648 N N . TYR A 1 85 ? 0.608 -6.083 6.242 1.00 97.06 85 TYR A N 1
ATOM 649 C CA . TYR A 1 85 ? -0.468 -7.047 6.022 1.00 97.06 85 TYR A CA 1
ATOM 650 C C . TYR A 1 85 ? -0.233 -7.986 4.835 1.00 97.06 85 TYR A C 1
ATOM 652 O O . TYR A 1 85 ? -1.154 -8.690 4.448 1.00 97.06 85 TYR A O 1
ATOM 660 N N . HIS A 1 86 ? 0.957 -8.015 4.224 1.00 97.62 86 HIS A N 1
ATOM 661 C CA . HIS A 1 86 ? 1.242 -8.863 3.054 1.00 97.62 86 HIS A CA 1
ATOM 662 C C . HIS A 1 86 ? 0.270 -8.663 1.876 1.00 97.62 86 HIS A C 1
ATOM 664 O O . HIS A 1 86 ? 0.048 -9.556 1.064 1.00 97.62 86 HIS A O 1
ATOM 670 N N . ILE A 1 87 ? -0.325 -7.480 1.748 1.00 98.00 87 ILE A N 1
ATOM 671 C CA . ILE A 1 87 ? -1.105 -7.096 0.564 1.00 98.00 87 ILE A CA 1
ATOM 672 C C . ILE A 1 87 ? -0.134 -6.727 -0.566 1.00 98.00 87 ILE A C 1
ATOM 674 O O . ILE A 1 87 ? -0.361 -7.048 -1.733 1.00 98.00 87 ILE A O 1
ATOM 678 N N . VAL A 1 88 ? 0.973 -6.072 -0.208 1.00 98.00 88 VAL A N 1
ATOM 679 C CA . VAL A 1 88 ? 2.063 -5.694 -1.111 1.00 98.00 88 VAL A CA 1
ATOM 680 C C . VAL A 1 88 ? 3.360 -6.324 -0.623 1.00 98.00 88 VAL A C 1
ATOM 682 O O . VAL A 1 88 ? 3.761 -6.125 0.520 1.00 98.00 88 VAL A O 1
ATOM 685 N N . ASP A 1 89 ? 4.065 -7.015 -1.509 1.00 97.56 89 ASP A N 1
ATOM 686 C CA . ASP A 1 89 ? 5.396 -7.539 -1.226 1.00 97.56 89 ASP A CA 1
ATOM 687 C C . ASP A 1 89 ? 6.470 -6.527 -1.632 1.00 97.56 89 ASP A C 1
ATOM 689 O O . ASP A 1 89 ? 6.324 -5.788 -2.611 1.00 97.56 89 ASP A O 1
ATOM 693 N N . VAL A 1 90 ? 7.578 -6.497 -0.883 1.00 95.88 90 VAL A N 1
ATOM 694 C CA . VAL A 1 90 ? 8.713 -5.609 -1.168 1.00 95.88 90 VAL A CA 1
ATOM 695 C C . VAL A 1 90 ? 9.997 -6.398 -1.318 1.00 95.88 90 VAL A C 1
ATOM 697 O O . VAL A 1 90 ? 10.545 -6.928 -0.350 1.00 95.88 90 VAL A O 1
ATOM 700 N N . ARG A 1 91 ? 10.573 -6.357 -2.517 1.00 92.81 91 ARG A N 1
ATOM 701 C CA . ARG A 1 91 ? 11.952 -6.775 -2.747 1.00 92.81 91 ARG A CA 1
ATOM 702 C C . ARG A 1 91 ? 12.890 -5.587 -2.570 1.00 92.81 91 ARG A C 1
ATOM 704 O O . ARG A 1 91 ? 12.712 -4.526 -3.170 1.00 92.81 91 ARG A O 1
ATOM 711 N N . ILE A 1 92 ? 13.932 -5.775 -1.760 1.00 90.56 92 ILE A N 1
ATOM 712 C CA . ILE A 1 92 ? 14.982 -4.772 -1.552 1.00 90.56 92 ILE A CA 1
ATOM 713 C C . ILE A 1 92 ? 16.260 -5.216 -2.262 1.00 90.56 92 ILE A C 1
ATOM 715 O O . ILE A 1 92 ? 16.902 -6.183 -1.852 1.00 90.56 92 ILE A O 1
ATOM 719 N N . ASP A 1 93 ? 16.682 -4.470 -3.282 1.00 85.00 93 ASP A N 1
ATOM 720 C CA . ASP A 1 93 ? 17.978 -4.681 -3.924 1.00 85.00 93 ASP A CA 1
ATOM 721 C C . ASP A 1 93 ? 19.101 -4.072 -3.068 1.00 85.00 93 ASP A C 1
ATOM 723 O O . ASP A 1 93 ? 19.291 -2.853 -2.972 1.00 85.00 93 ASP A O 1
ATOM 727 N N . ARG A 1 94 ? 19.858 -4.951 -2.404 1.00 84.50 94 ARG A N 1
ATOM 728 C CA . ARG A 1 94 ? 20.992 -4.579 -1.546 1.00 84.50 94 ARG A CA 1
ATOM 729 C C . ARG A 1 94 ? 22.271 -4.280 -2.333 1.00 84.50 94 ARG A C 1
ATOM 731 O O . ARG A 1 94 ? 23.188 -3.688 -1.767 1.00 84.50 94 ARG A O 1
ATOM 738 N N . SER A 1 95 ? 22.343 -4.657 -3.612 1.00 78.62 95 SER A N 1
ATOM 739 C CA . SER A 1 95 ? 23.503 -4.379 -4.469 1.00 78.62 95 SER A CA 1
ATOM 740 C C . SER A 1 95 ? 23.569 -2.904 -4.887 1.00 78.62 95 SER A C 1
ATOM 742 O O . SER A 1 95 ? 24.650 -2.350 -5.106 1.00 78.62 95 SER A O 1
ATOM 744 N N . VAL A 1 96 ? 22.418 -2.228 -4.916 1.00 72.31 96 VAL A N 1
ATOM 745 C CA . VAL A 1 96 ? 22.298 -0.805 -5.228 1.00 72.31 96 VAL A CA 1
ATOM 746 C C . VAL A 1 96 ? 22.712 0.038 -4.017 1.00 72.31 96 VAL A C 1
ATOM 748 O O . VAL A 1 96 ? 21.967 0.197 -3.051 1.00 72.31 96 VAL A O 1
ATOM 751 N N . ARG A 1 97 ? 23.927 0.599 -4.079 1.00 70.06 97 ARG A N 1
ATOM 752 C CA . ARG A 1 97 ? 24.510 1.441 -3.014 1.00 70.06 97 ARG A CA 1
ATOM 753 C C . ARG A 1 97 ? 24.316 2.949 -3.206 1.00 70.06 97 ARG A C 1
ATOM 755 O O . ARG A 1 97 ? 24.477 3.700 -2.249 1.00 70.06 97 ARG A O 1
ATOM 762 N N . ALA A 1 98 ? 24.003 3.414 -4.418 1.00 69.19 98 ALA A N 1
ATOM 763 C CA . ALA A 1 98 ? 23.866 4.850 -4.676 1.00 69.19 98 ALA A CA 1
ATOM 764 C C . ALA A 1 98 ? 22.515 5.380 -4.172 1.00 69.19 98 ALA A C 1
ATOM 766 O O . ALA A 1 98 ? 21.485 4.734 -4.358 1.00 69.19 98 ALA A O 1
ATOM 767 N N . ARG A 1 99 ? 22.523 6.569 -3.555 1.00 64.81 99 ARG A N 1
ATOM 768 C CA . ARG A 1 99 ? 21.333 7.181 -2.934 1.00 64.81 99 ARG A CA 1
ATOM 769 C C . ARG A 1 99 ? 20.240 7.564 -3.936 1.00 64.81 99 ARG A C 1
ATOM 771 O O . ARG A 1 99 ? 19.079 7.620 -3.564 1.00 64.81 99 ARG A O 1
ATOM 778 N N . ASN A 1 100 ? 20.606 7.812 -5.189 1.00 65.06 100 ASN A N 1
ATOM 779 C CA . ASN A 1 100 ? 19.716 8.271 -6.256 1.00 65.06 100 ASN A CA 1
ATOM 780 C C . ASN A 1 100 ? 19.081 7.129 -7.067 1.00 65.06 100 ASN A C 1
ATOM 782 O O . ASN A 1 100 ? 18.622 7.355 -8.182 1.00 65.06 100 ASN A O 1
ATOM 786 N N . LYS A 1 101 ? 19.099 5.893 -6.554 1.00 69.81 101 LYS A N 1
ATOM 787 C CA . LYS A 1 101 ? 18.641 4.712 -7.294 1.00 69.81 101 LYS A CA 1
ATOM 788 C C . LYS A 1 101 ? 17.529 3.992 -6.547 1.00 69.81 101 LYS A C 1
ATOM 790 O O . LYS A 1 101 ? 17.621 3.863 -5.323 1.00 69.81 101 LYS A O 1
ATOM 795 N N . PRO A 1 102 ? 16.508 3.484 -7.260 1.00 74.12 102 PRO A N 1
ATOM 796 C CA . PRO A 1 102 ? 15.452 2.713 -6.630 1.00 74.12 102 PRO A CA 1
ATOM 797 C C . PRO A 1 102 ? 16.043 1.446 -6.008 1.00 74.12 102 PRO A C 1
ATOM 799 O O . PRO A 1 102 ? 16.709 0.654 -6.673 1.00 74.12 102 PRO A O 1
ATOM 802 N N . ARG A 1 103 ? 15.800 1.266 -4.709 1.00 84.50 103 ARG A N 1
ATOM 803 C CA . ARG A 1 103 ? 16.205 0.064 -3.962 1.00 84.50 103 ARG A CA 1
ATOM 804 C C . ARG A 1 103 ? 15.030 -0.837 -3.621 1.00 84.50 103 ARG A C 1
ATOM 806 O O . ARG A 1 103 ? 15.254 -2.000 -3.312 1.00 84.50 103 ARG A O 1
ATOM 813 N N . LYS A 1 104 ? 13.812 -0.298 -3.643 1.00 89.38 104 LYS A N 1
ATOM 814 C CA . LYS A 1 104 ? 12.578 -1.015 -3.330 1.00 89.38 104 LYS A CA 1
ATOM 815 C C . LYS A 1 104 ? 11.807 -1.296 -4.612 1.00 89.38 104 LYS A C 1
ATOM 817 O O . LYS A 1 104 ? 11.674 -0.413 -5.465 1.00 89.38 104 LYS A O 1
ATOM 822 N N . TYR A 1 105 ? 11.308 -2.516 -4.701 1.00 91.12 105 TYR A N 1
ATOM 823 C CA . TYR A 1 105 ? 10.474 -3.025 -5.775 1.00 91.12 105 TYR A CA 1
ATOM 824 C C . TYR A 1 105 ? 9.239 -3.632 -5.132 1.00 91.12 105 TYR A C 1
ATOM 826 O O . TYR A 1 105 ? 9.370 -4.386 -4.173 1.00 91.12 105 TYR A O 1
ATOM 834 N N . TYR A 1 106 ? 8.073 -3.246 -5.624 1.00 95.00 106 TYR A N 1
ATOM 835 C CA . TYR A 1 106 ? 6.777 -3.575 -5.057 1.00 95.00 106 TYR A CA 1
ATOM 836 C C . TYR A 1 106 ? 6.047 -4.510 -6.007 1.00 95.00 106 TYR A C 1
ATOM 838 O O . TYR A 1 106 ? 5.991 -4.221 -7.201 1.00 95.00 106 TYR A O 1
ATOM 846 N N . SER A 1 107 ? 5.472 -5.584 -5.488 1.00 96.44 107 SER A N 1
ATOM 847 C CA . SER A 1 107 ? 4.577 -6.474 -6.229 1.00 96.44 107 SER A CA 1
ATOM 848 C C . SER A 1 107 ? 3.303 -6.698 -5.435 1.00 96.44 107 SER A C 1
ATOM 850 O O . SER A 1 107 ? 3.290 -6.580 -4.211 1.00 96.44 107 SER A O 1
ATOM 852 N N . LEU A 1 108 ? 2.218 -7.012 -6.132 1.00 97.94 108 LEU A N 1
ATOM 853 C CA . LEU A 1 108 ? 0.988 -7.409 -5.465 1.00 97.94 108 LEU A CA 1
ATOM 854 C C . LEU A 1 108 ? 1.113 -8.859 -5.003 1.00 97.94 108 LEU A C 1
ATOM 856 O O . LEU A 1 108 ? 1.459 -9.725 -5.808 1.00 97.94 108 LEU A O 1
ATOM 860 N N . ASN A 1 109 ? 0.816 -9.119 -3.734 1.00 97.75 109 ASN A N 1
ATOM 861 C CA . ASN A 1 109 ? 0.796 -10.484 -3.232 1.00 97.75 109 ASN A CA 1
ATOM 862 C C . ASN A 1 109 ? -0.357 -11.267 -3.903 1.00 97.75 109 ASN A C 1
ATOM 864 O O . ASN A 1 109 ? -1.442 -10.706 -4.066 1.00 97.75 109 ASN A O 1
ATOM 868 N N . PRO A 1 110 ? -0.188 -12.538 -4.309 1.00 97.00 110 PRO A N 1
ATOM 869 C CA . PRO A 1 110 ? -1.273 -13.315 -4.917 1.00 97.00 110 PRO A CA 1
ATOM 870 C C . PRO A 1 110 ? -2.525 -13.447 -4.032 1.00 97.00 110 PRO A C 1
ATOM 872 O O . PRO A 1 110 ? -3.637 -13.463 -4.559 1.00 97.00 110 PRO A O 1
ATOM 875 N N . GLU A 1 111 ? -2.344 -13.464 -2.711 1.00 97.56 111 GLU A N 1
ATOM 876 C CA . GLU A 1 111 ? -3.385 -13.593 -1.677 1.00 97.56 111 GLU A CA 1
ATOM 877 C C . GLU A 1 111 ? -3.816 -12.224 -1.113 1.00 97.56 111 GLU A C 1
ATOM 879 O O . GLU A 1 111 ? -4.367 -12.105 -0.018 1.00 97.56 111 GLU A O 1
ATOM 884 N N . TRP A 1 112 ? -3.555 -11.133 -1.848 1.00 97.44 112 TRP A N 1
ATOM 885 C CA . TRP A 1 112 ? -3.809 -9.773 -1.362 1.00 97.44 112 TRP A CA 1
ATOM 886 C C . TRP A 1 112 ? -5.267 -9.525 -0.950 1.00 97.44 112 TRP A C 1
ATOM 888 O O . TRP A 1 112 ? -5.522 -8.633 -0.144 1.00 97.44 112 TRP A O 1
ATOM 898 N N . ARG A 1 113 ? -6.235 -10.262 -1.516 1.00 97.12 113 ARG A N 1
ATOM 899 C CA . ARG A 1 113 ? -7.662 -10.099 -1.197 1.00 97.12 113 ARG A CA 1
ATOM 900 C C . ARG A 1 113 ? -7.973 -10.650 0.184 1.00 97.12 113 ARG A C 1
ATOM 902 O O . ARG A 1 113 ? -8.639 -9.977 0.962 1.00 97.12 113 ARG A O 1
ATOM 909 N N . GLU A 1 114 ? -7.486 -11.848 0.473 1.00 97.62 114 GLU A N 1
ATOM 910 C CA . GLU A 1 114 ? -7.604 -12.508 1.767 1.00 97.62 114 GLU A CA 1
ATOM 911 C C . GLU A 1 114 ? -6.905 -11.663 2.837 1.00 97.62 114 GLU A C 1
ATOM 913 O O . GLU A 1 114 ? -7.504 -11.316 3.854 1.00 97.62 114 GLU A O 1
ATOM 918 N N . ASN A 1 115 ? -5.690 -11.206 2.539 1.00 97.38 115 ASN A N 1
ATOM 919 C CA . ASN A 1 115 ? -4.913 -10.323 3.407 1.00 97.38 115 ASN A CA 1
ATOM 920 C C . ASN A 1 115 ? -5.598 -8.967 3.653 1.00 97.38 115 ASN A C 1
ATOM 922 O O . ASN A 1 115 ? -5.533 -8.411 4.750 1.00 97.38 115 ASN A O 1
ATOM 926 N N . PHE A 1 116 ? -6.313 -8.440 2.656 1.00 95.88 116 PHE A N 1
ATOM 927 C CA . PHE A 1 116 ? -7.097 -7.216 2.808 1.00 95.88 116 PHE A CA 1
ATOM 928 C C . PHE A 1 116 ? -8.295 -7.387 3.746 1.00 95.88 116 PHE A C 1
ATOM 930 O O . PHE A 1 116 ? -8.611 -6.460 4.490 1.00 95.88 116 PHE A O 1
ATOM 937 N N . VAL A 1 117 ? -8.940 -8.558 3.760 1.00 96.69 117 VAL A N 1
ATOM 938 C CA . VAL A 1 117 ? -10.007 -8.850 4.733 1.00 96.69 117 VAL A CA 1
ATOM 939 C C . VAL A 1 117 ? -9.451 -8.824 6.156 1.00 96.69 117 VAL A C 1
ATOM 941 O O . VAL A 1 117 ? -10.045 -8.180 7.015 1.00 96.69 117 VAL A O 1
ATOM 944 N N . VAL A 1 118 ? -8.276 -9.421 6.385 1.00 96.81 118 VAL A N 1
ATOM 945 C CA . VAL A 1 118 ? -7.606 -9.383 7.698 1.00 96.81 118 VAL A CA 1
ATOM 946 C C . VAL A 1 118 ? -7.320 -7.941 8.134 1.00 96.81 118 VAL A C 1
ATOM 948 O O . VAL A 1 118 ? -7.631 -7.564 9.262 1.00 96.81 118 VAL A O 1
ATOM 951 N N . LEU A 1 119 ? -6.804 -7.104 7.226 1.00 95.50 119 LEU A N 1
ATOM 952 C CA . LEU A 1 119 ? -6.591 -5.679 7.499 1.00 95.50 119 LEU A CA 1
ATOM 953 C C . LEU A 1 119 ? -7.892 -4.956 7.873 1.00 95.50 119 LEU A C 1
ATOM 955 O O . LEU A 1 119 ? -7.911 -4.157 8.810 1.00 95.50 119 LEU A O 1
ATOM 959 N N . LEU A 1 120 ? -8.977 -5.199 7.136 1.00 94.56 120 LEU A N 1
ATOM 960 C CA . LEU A 1 120 ? -10.265 -4.570 7.423 1.00 94.56 120 LEU A CA 1
ATOM 961 C C . LEU A 1 120 ? -10.810 -4.988 8.790 1.00 94.56 120 LEU A C 1
ATOM 963 O O . LEU A 1 120 ? -11.264 -4.120 9.536 1.00 94.56 120 LEU A O 1
ATOM 967 N N . ASP A 1 121 ? -10.728 -6.270 9.136 1.00 96.00 121 ASP A N 1
ATOM 968 C CA . ASP A 1 121 ? -11.181 -6.777 10.432 1.00 96.00 121 ASP A CA 1
ATOM 969 C C . ASP A 1 121 ? -10.408 -6.132 11.591 1.00 96.00 121 ASP A C 1
ATOM 971 O O . ASP A 1 121 ? -11.011 -5.698 12.577 1.00 96.00 121 ASP A O 1
ATOM 975 N N . ASP A 1 122 ? -9.088 -5.995 11.461 1.00 95.38 122 ASP A N 1
ATOM 976 C CA . ASP A 1 122 ? -8.258 -5.337 12.472 1.00 95.38 122 ASP A CA 1
ATOM 977 C C . ASP A 1 122 ? -8.572 -3.839 12.600 1.00 95.38 122 ASP A C 1
ATOM 979 O O . ASP A 1 122 ? -8.653 -3.311 13.713 1.00 95.38 122 ASP A O 1
ATOM 983 N N . LEU A 1 123 ? -8.812 -3.146 11.480 1.00 92.88 123 LEU A N 1
ATOM 984 C CA . LEU A 1 123 ? -9.233 -1.740 11.488 1.00 92.88 123 LEU A CA 1
ATOM 985 C C . LEU A 1 123 ? -10.591 -1.555 12.173 1.00 92.88 123 LEU A C 1
ATOM 987 O O . LEU A 1 123 ? -10.758 -0.607 12.945 1.00 92.88 123 LEU A O 1
ATOM 991 N N . VAL A 1 124 ? -11.548 -2.452 11.916 1.00 93.69 124 VAL A N 1
ATOM 992 C CA . VAL A 1 124 ? -12.865 -2.436 12.565 1.00 93.69 124 VAL A CA 1
ATOM 993 C C . VAL A 1 124 ? -12.712 -2.651 14.067 1.00 93.69 124 VAL A C 1
ATOM 995 O O . VAL A 1 124 ? -13.180 -1.813 14.836 1.00 93.69 124 VAL A O 1
ATOM 998 N N . ARG A 1 125 ? -11.977 -3.683 14.500 1.00 94.25 125 ARG A N 1
ATOM 999 C CA . ARG A 1 125 ? -11.730 -3.960 15.928 1.00 94.25 125 ARG A CA 1
ATOM 1000 C C . ARG A 1 125 ? -11.053 -2.791 16.638 1.00 94.25 125 ARG A C 1
ATOM 1002 O O . ARG A 1 125 ? -11.446 -2.416 17.742 1.00 94.25 125 ARG A O 1
ATOM 1009 N N . ALA A 1 126 ? -10.051 -2.183 16.005 1.00 91.44 126 ALA A N 1
ATOM 1010 C CA . ALA A 1 126 ? -9.370 -1.017 16.558 1.00 91.44 126 ALA A CA 1
ATOM 1011 C C . ALA A 1 126 ? -10.325 0.176 16.727 1.00 91.44 126 ALA A C 1
ATOM 1013 O O . ALA A 1 126 ? -10.214 0.927 17.697 1.00 91.44 126 ALA A O 1
ATOM 1014 N N . GLN A 1 127 ? -11.264 0.355 15.797 1.00 91.62 127 GLN A N 1
ATOM 1015 C CA . GLN A 1 127 ? -12.251 1.424 15.871 1.00 91.62 127 GLN A CA 1
ATOM 1016 C C . GLN A 1 127 ? -13.338 1.141 16.915 1.00 91.62 127 GLN A C 1
ATOM 1018 O O . GLN A 1 127 ? -13.714 2.054 17.649 1.00 91.62 127 GLN A O 1
ATOM 1023 N N . GLU A 1 128 ? -13.802 -0.104 17.034 1.00 93.62 128 GLU A N 1
ATOM 1024 C CA . GLU A 1 128 ? -14.720 -0.535 18.094 1.00 93.62 128 GLU A CA 1
ATOM 1025 C C . GLU A 1 128 ? -14.131 -0.266 19.482 1.00 93.62 128 GLU A C 1
ATOM 1027 O O . GLU A 1 128 ? -14.789 0.344 20.325 1.00 93.62 128 GLU A O 1
ATOM 1032 N N . GLN A 1 129 ? -12.867 -0.642 19.696 1.00 93.69 129 GLN A N 1
ATOM 1033 C CA . GLN A 1 129 ? -12.172 -0.420 20.963 1.00 93.69 129 GLN A CA 1
ATOM 1034 C C . GLN A 1 129 ? -12.097 1.070 21.324 1.00 93.69 129 GLN A C 1
ATOM 1036 O O . GLN A 1 129 ? -12.403 1.444 22.455 1.00 93.69 129 GLN A O 1
ATOM 1041 N N . ARG A 1 130 ? -11.766 1.940 20.360 1.00 90.88 130 ARG A N 1
ATOM 1042 C CA . ARG A 1 130 ? -11.742 3.394 20.592 1.00 90.88 130 ARG A CA 1
ATOM 1043 C C . ARG A 1 130 ? -13.109 3.952 20.954 1.00 90.88 130 ARG A C 1
ATOM 1045 O O . ARG A 1 130 ? -13.209 4.770 21.856 1.00 90.88 130 ARG A O 1
ATOM 1052 N N . LEU A 1 131 ? -14.165 3.500 20.277 1.00 92.69 131 LEU A N 1
ATOM 1053 C CA . LEU A 1 131 ? -15.525 3.943 20.586 1.00 92.69 131 LEU A CA 1
ATOM 1054 C C . LEU A 1 131 ? -15.944 3.543 22.007 1.00 92.69 131 LEU A C 1
ATOM 1056 O O . LEU A 1 131 ? -16.658 4.296 22.669 1.00 92.69 131 LEU A O 1
ATOM 1060 N N . LEU A 1 132 ? -15.507 2.374 22.484 1.00 93.81 132 LEU A N 1
ATOM 1061 C CA . LEU A 1 132 ? -15.749 1.939 23.859 1.00 93.81 132 LEU A CA 1
ATOM 1062 C C . LEU A 1 132 ? -14.970 2.789 24.872 1.00 93.81 132 LEU A C 1
ATOM 1064 O 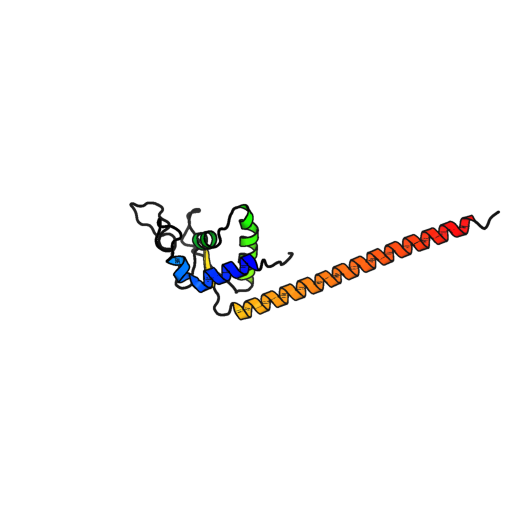O . LEU A 1 132 ? -15.559 3.233 25.856 1.00 93.81 132 LEU A O 1
ATOM 1068 N N . GLU A 1 133 ? -13.695 3.073 24.605 1.00 93.44 133 GLU A N 1
ATOM 1069 C CA . GLU A 1 133 ? -12.863 3.949 25.442 1.00 93.44 133 GLU A CA 1
ATOM 1070 C C . GLU A 1 133 ? -13.438 5.372 25.526 1.00 93.44 133 GLU A C 1
ATOM 1072 O O . GLU A 1 133 ? -13.630 5.897 26.624 1.00 93.44 133 GLU A O 1
ATOM 1077 N N . ASP A 1 134 ? -13.823 5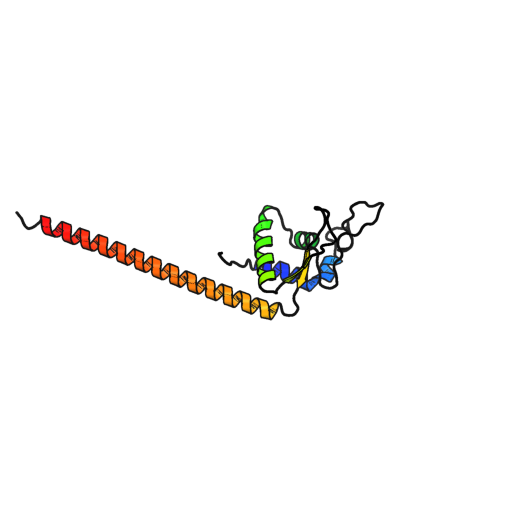.954 24.387 1.00 92.50 134 ASP A N 1
ATOM 1078 C CA . ASP A 1 134 ? -14.460 7.274 24.316 1.00 92.50 134 ASP A CA 1
ATOM 1079 C C . ASP A 1 134 ? -15.779 7.307 25.107 1.00 92.50 134 ASP A C 1
ATOM 1081 O O . ASP A 1 134 ? -16.091 8.291 25.790 1.00 92.50 134 ASP A O 1
ATOM 1085 N N . LYS A 1 135 ? -16.567 6.221 25.050 1.00 92.81 135 LYS A N 1
ATOM 1086 C CA . LYS A 1 135 ? -17.807 6.088 25.828 1.00 92.81 135 LYS A CA 1
ATOM 1087 C C . LYS A 1 135 ? -17.522 6.082 27.329 1.00 92.81 135 LYS A C 1
ATOM 1089 O O . LYS A 1 135 ? -18.217 6.767 28.084 1.00 92.81 135 LYS A O 1
ATOM 1094 N N . ASP A 1 136 ? -16.526 5.317 27.763 1.00 93.81 136 ASP A N 1
ATOM 1095 C CA . ASP A 1 136 ? -16.162 5.192 29.173 1.00 93.81 136 ASP A CA 1
ATOM 1096 C C . ASP A 1 136 ? -15.590 6.505 29.724 1.00 93.81 136 ASP A C 1
ATOM 1098 O O . ASP A 1 136 ? -15.919 6.913 30.843 1.00 93.81 136 ASP A O 1
ATOM 1102 N N . ASP A 1 137 ? -14.803 7.228 28.928 1.00 93.00 137 ASP A N 1
ATOM 1103 C CA . ASP A 1 137 ? -14.293 8.557 29.272 1.00 93.00 137 ASP A CA 1
ATOM 1104 C C . ASP A 1 137 ? -15.409 9.598 29.369 1.00 93.00 137 ASP A C 1
ATOM 1106 O O . ASP A 1 137 ? -15.463 10.377 30.333 1.00 93.00 137 ASP A O 1
ATOM 1110 N N . LEU A 1 138 ? -16.364 9.571 28.436 1.00 93.19 138 LEU A N 1
ATOM 1111 C CA . LEU A 1 138 ? -17.549 10.420 28.498 1.00 93.19 138 LEU A CA 1
ATOM 1112 C C . LEU A 1 138 ? -18.379 10.120 29.754 1.00 93.19 138 LEU A C 1
ATOM 1114 O O . LEU A 1 138 ? -18.772 11.047 30.469 1.00 93.19 138 LEU A O 1
ATOM 1118 N N . MET A 1 139 ? -18.611 8.842 30.064 1.00 92.81 139 MET A N 1
ATOM 1119 C CA . MET A 1 139 ? -19.327 8.427 31.272 1.00 92.81 139 MET A CA 1
ATOM 1120 C C . MET A 1 139 ? -18.622 8.896 32.548 1.00 92.81 139 MET A C 1
ATOM 1122 O O . MET A 1 139 ? -19.270 9.475 33.425 1.00 92.81 139 MET A O 1
ATOM 1126 N N . ARG A 1 140 ? -17.300 8.710 32.648 1.00 92.44 140 ARG A N 1
ATOM 1127 C CA . ARG A 1 140 ? -16.498 9.187 33.787 1.00 92.44 140 ARG A CA 1
ATOM 1128 C C . ARG A 1 140 ? -16.596 10.705 33.949 1.00 92.44 140 ARG A C 1
ATOM 1130 O O . ARG A 1 140 ? -16.807 11.190 35.062 1.00 92.44 140 ARG A O 1
ATOM 1137 N N . SER A 1 141 ? -16.526 11.456 32.850 1.00 91.88 141 SER A N 1
ATOM 1138 C CA . SER A 1 141 ? -16.673 12.918 32.856 1.00 91.88 141 SER A CA 1
ATOM 1139 C C . SER A 1 141 ? -18.062 13.368 33.328 1.00 91.88 141 SER A C 1
ATOM 1141 O O . SER A 1 141 ? -18.183 14.307 34.120 1.00 91.88 141 SER A O 1
ATOM 1143 N N . LEU A 1 142 ? -19.125 12.692 32.879 1.00 90.56 142 LEU A N 1
ATOM 1144 C CA . LEU A 1 142 ? -20.502 13.001 33.275 1.00 90.56 142 LEU A CA 1
ATOM 1145 C C . LEU A 1 142 ? -20.757 12.715 34.760 1.00 90.56 142 LEU A C 1
ATOM 1147 O O . LEU A 1 142 ? -21.370 13.544 35.438 1.00 90.56 142 LEU A O 1
ATOM 1151 N N . LEU A 1 143 ? -20.260 11.587 35.276 1.00 88.62 143 LEU A N 1
ATOM 1152 C CA . LEU A 1 143 ? -20.350 11.251 36.700 1.00 88.62 143 LEU A CA 1
ATOM 1153 C C . LEU A 1 143 ? -19.616 12.289 37.560 1.00 88.62 143 LEU A C 1
ATOM 1155 O O . LEU A 1 143 ? -20.214 12.849 38.478 1.00 88.62 143 LEU A O 1
ATOM 1159 N N . ALA A 1 144 ? -18.388 12.659 37.186 1.00 85.69 144 ALA A N 1
ATOM 1160 C CA . ALA A 1 144 ? -17.627 13.689 37.892 1.00 85.69 144 ALA A CA 1
ATOM 1161 C C . ALA A 1 144 ? -18.359 15.048 37.928 1.00 85.69 144 ALA A C 1
ATOM 1163 O O . ALA A 1 144 ? -18.410 15.712 38.965 1.00 85.69 144 ALA A O 1
ATOM 1164 N N . LYS A 1 145 ? -18.987 15.466 36.818 1.00 84.69 145 LYS A N 1
ATOM 1165 C CA . LYS A 1 145 ? -19.781 16.710 36.770 1.00 84.69 145 LYS A CA 1
ATOM 1166 C C . LYS A 1 145 ? -21.033 16.643 37.651 1.00 84.69 145 LYS A C 1
ATOM 1168 O O . LYS A 1 145 ? -21.391 17.649 38.270 1.00 84.69 145 LYS A O 1
ATOM 1173 N N . ARG A 1 146 ? -21.688 15.480 37.733 1.00 78.94 146 ARG A N 1
ATOM 1174 C CA . ARG A 1 146 ? -22.860 15.261 38.595 1.00 78.94 146 ARG A CA 1
ATOM 1175 C C . ARG A 1 146 ? -22.499 15.375 40.077 1.00 78.94 146 ARG A C 1
ATOM 1177 O O . ARG A 1 146 ? -23.216 16.052 40.817 1.00 78.94 146 ARG A O 1
ATOM 1184 N N . ASP A 1 147 ? -21.381 14.791 40.494 1.00 76.31 147 ASP A N 1
ATOM 1185 C CA . ASP A 1 147 ? -20.930 14.826 41.890 1.00 76.31 147 ASP A CA 1
ATOM 1186 C C . ASP A 1 147 ? -20.536 16.241 42.338 1.00 76.31 147 ASP A C 1
ATOM 1188 O O . ASP A 1 147 ? -20.881 16.676 43.444 1.00 76.31 147 ASP A O 1
ATOM 1192 N N . VAL A 1 148 ? -19.906 17.021 41.450 1.00 70.50 148 VAL A N 1
ATOM 1193 C CA . VAL A 1 148 ? -19.609 18.444 41.691 1.00 70.50 148 VAL A CA 1
ATOM 1194 C C . VAL A 1 148 ? -20.894 19.270 41.829 1.00 70.50 148 VAL A C 1
ATOM 1196 O O . VAL A 1 148 ? -21.002 20.102 42.737 1.00 70.50 148 VAL A O 1
ATOM 1199 N N . ALA A 1 149 ? -21.893 19.037 40.972 1.00 66.06 149 ALA A N 1
ATOM 1200 C CA . ALA A 1 149 ? -23.180 19.727 41.050 1.00 66.06 149 ALA A CA 1
ATOM 1201 C C . ALA A 1 149 ? -23.936 19.382 42.348 1.00 66.06 149 ALA A C 1
ATOM 1203 O O . ALA A 1 149 ? -24.409 20.280 43.047 1.00 66.06 149 ALA A O 1
ATOM 1204 N N . SER A 1 150 ? -23.979 18.101 42.727 1.00 65.50 150 SER A N 1
ATOM 1205 C CA . SER A 1 150 ? -24.648 17.643 43.951 1.00 65.50 150 SER A CA 1
ATOM 1206 C C . SER A 1 150 ? -23.963 18.151 45.230 1.00 65.50 150 SER A C 1
ATOM 1208 O O . SER A 1 150 ? -24.637 18.446 46.221 1.00 65.50 150 SER A O 1
ATOM 1210 N N . SER A 1 151 ? -22.638 18.317 45.208 1.00 63.84 151 SER A N 1
ATOM 1211 C CA . SER A 1 151 ? -21.871 18.881 46.329 1.00 63.84 151 SER A CA 1
ATOM 1212 C C . SER A 1 151 ? -22.120 20.384 46.516 1.00 63.84 151 SER A C 1
ATOM 1214 O O . SER A 1 151 ? -22.253 20.854 47.647 1.00 63.84 151 SER A O 1
ATOM 1216 N N . ARG A 1 152 ? -22.273 21.147 45.421 1.00 60.97 152 ARG A N 1
ATOM 1217 C CA . ARG A 1 152 ? -22.625 22.581 45.475 1.00 60.97 152 ARG A CA 1
ATOM 1218 C C . ARG A 1 152 ? -24.033 22.828 46.022 1.00 60.97 152 ARG A C 1
ATOM 1220 O O . ARG A 1 152 ? -24.223 23.770 46.788 1.00 60.97 152 ARG A O 1
ATOM 1227 N N . VAL A 1 153 ? -25.003 21.975 45.681 1.00 59.88 153 VAL A N 1
ATOM 1228 C CA . VAL A 1 153 ? -26.380 22.075 46.203 1.00 59.88 153 VAL A CA 1
ATOM 1229 C C . VAL A 1 153 ? -26.419 21.826 47.717 1.00 59.88 153 VAL A C 1
ATOM 1231 O O . VAL A 1 153 ? -27.035 22.601 48.448 1.00 59.88 153 VAL A O 1
ATOM 1234 N N . ARG A 1 154 ? -25.694 20.815 48.221 1.00 57.66 154 ARG A N 1
ATOM 1235 C CA . ARG A 1 154 ? -25.606 20.543 49.671 1.00 57.66 154 ARG A CA 1
ATOM 1236 C C . ARG A 1 154 ? -24.936 21.678 50.454 1.00 57.66 154 ARG A C 1
ATOM 1238 O O . ARG A 1 154 ? -25.418 22.034 51.526 1.00 57.66 154 ARG A O 1
ATOM 1245 N N . ALA A 1 155 ? -23.888 22.299 49.909 1.00 56.16 155 ALA A N 1
ATOM 1246 C CA . ALA A 1 155 ? -23.235 23.452 50.538 1.00 56.16 155 ALA A CA 1
ATOM 1247 C C . ALA A 1 155 ? -24.122 24.718 50.564 1.00 56.16 155 ALA A C 1
ATOM 1249 O O . ALA A 1 155 ? -24.018 25.527 51.486 1.00 56.16 155 ALA A O 1
ATOM 1250 N N . GLY A 1 156 ? -25.015 24.888 49.581 1.00 52.56 156 GLY A N 1
ATOM 1251 C CA . GLY A 1 156 ? -25.976 25.996 49.530 1.00 52.56 156 GLY A CA 1
ATOM 1252 C C . GLY A 1 156 ? -27.162 25.847 50.492 1.00 52.56 156 GLY A C 1
ATOM 1253 O O . GLY A 1 156 ? -27.618 26.843 51.053 1.00 52.56 156 GLY A O 1
ATOM 1254 N N . SER A 1 157 ? -27.633 24.619 50.738 1.00 52.50 157 SER A N 1
ATOM 1255 C CA . SER A 1 157 ? -28.763 24.358 51.648 1.00 52.50 157 SER A CA 1
ATOM 1256 C C . SER A 1 157 ? -28.431 24.556 53.130 1.00 52.50 157 SER A C 1
ATOM 1258 O O . SER A 1 157 ? -29.313 24.940 53.893 1.00 52.50 157 SER A O 1
ATOM 1260 N N . HIS A 1 158 ? -27.175 24.380 53.552 1.00 51.97 158 HIS A N 1
ATOM 1261 C CA . HIS A 1 158 ? -26.790 24.594 54.955 1.00 51.97 158 HIS A CA 1
ATOM 1262 C C . HIS A 1 158 ? -26.679 26.072 55.368 1.00 51.97 158 HIS A C 1
ATOM 1264 O O . HIS A 1 158 ? -26.690 26.363 56.560 1.00 51.97 158 HIS A O 1
ATOM 1270 N N . LYS A 1 159 ? -26.634 27.025 54.425 1.00 51.91 159 LYS A N 1
ATOM 1271 C CA . LYS A 1 159 ? -26.573 28.466 54.746 1.00 51.91 159 LYS A CA 1
ATOM 1272 C C . LYS A 1 159 ? -27.934 29.128 55.004 1.00 51.91 159 LYS A C 1
ATOM 1274 O O . LYS A 1 159 ? -27.953 30.274 55.431 1.00 51.91 159 LYS A O 1
ATOM 1279 N N . LYS A 1 160 ? -29.059 28.444 54.762 1.00 52.47 160 LYS A N 1
ATOM 1280 C CA . LYS A 1 160 ? -30.416 29.007 54.944 1.00 52.47 160 LYS A CA 1
ATOM 1281 C C . LYS A 1 160 ? -31.131 28.582 56.236 1.00 52.47 160 LYS A C 1
ATOM 1283 O O . LYS A 1 160 ? -32.261 28.999 56.440 1.00 52.47 160 LYS A O 1
ATOM 1288 N N . ALA A 1 161 ? -30.503 27.782 57.101 1.00 49.66 161 ALA A N 1
ATOM 1289 C CA . ALA A 1 161 ? -31.136 27.252 58.318 1.00 49.66 161 ALA A CA 1
ATOM 1290 C C . ALA A 1 161 ? -30.839 28.049 59.611 1.00 49.66 161 ALA A C 1
ATOM 1292 O O . ALA A 1 161 ? -31.254 27.634 60.687 1.00 49.66 161 ALA A O 1
ATOM 1293 N N . HIS A 1 162 ? -30.148 29.189 59.519 1.00 45.72 162 HIS A N 1
ATOM 1294 C CA . HIS A 1 162 ? -29.968 30.126 60.632 1.00 45.72 162 HIS A CA 1
ATOM 1295 C C . HIS A 1 162 ? -30.358 31.540 60.191 1.00 45.72 162 HIS A C 1
ATOM 1297 O O . HIS A 1 162 ? -29.503 32.350 59.839 1.00 45.72 162 HIS A O 1
ATOM 1303 N N . MET A 1 163 ? -31.661 31.808 60.182 1.00 39.84 163 MET A N 1
ATOM 1304 C CA . MET A 1 163 ? -32.245 33.134 60.401 1.00 39.84 163 MET A CA 1
ATOM 1305 C C . MET A 1 163 ? -33.475 32.960 61.278 1.00 39.84 163 MET A C 1
ATOM 1307 O O . MET A 1 163 ? -34.196 31.962 61.052 1.00 39.84 163 MET A O 1
#

pLDDT: mean 79.03, std 18.23, range [34.62, 98.0]

Secondary structure (DSSP, 8-state):
------HHHHHHHHHHHHTHHHHHH--TTSS--GGG--BS-TTT--B-----TTEEEHHHHHHHTT--TTTHHHHHHHHHHHHHTTSEEEEE-SS---TTS--EEEEE-TTHHHHHHHHHHHHHHHHHHHHHHHHHHHHHHHHHHHHHHHHHHHHHHGGGS--